Protein AF-A0A358CVU6-F1 (afdb_monomer_lite)

Sequence (76 aa):
ADTDGKIAELFGVPVSKGKKTVTKSIDGVDVDLTRSATAKRWTFIIDRNGKIVHRDDRVNAKADPDSVEMFLKAVE

Secondary structure (DSSP, 8-state):
--SSSHHHHHTT--EEEEEEEEEEEETTEEEEEEEEEEE---EEEE-TTS-EEEEE-S--TTTHHHHHHHHHHH--

Radius of gyration: 15.92 Å; chains: 1; bounding box: 32×34×38 Å

Structure (mmCIF, N/CA/C/O backbone):
data_AF-A0A358CVU6-F1
#
_entry.id   AF-A0A358CVU6-F1
#
loop_
_atom_site.group_PDB
_atom_site.id
_atom_site.type_symbol
_atom_site.label_atom_id
_atom_site.label_alt_id
_atom_site.label_comp_id
_atom_site.label_asym_id
_atom_site.label_entity_id
_atom_site.label_seq_id
_atom_site.pdbx_PDB_ins_code
_atom_site.Cartn_x
_atom_site.Cartn_y
_atom_site.Cartn_z
_atom_site.occupancy
_atom_site.B_iso_or_equiv
_atom_site.auth_seq_id
_atom_site.auth_comp_id
_atom_site.auth_asym_id
_atom_site.auth_atom_id
_atom_site.pdbx_PDB_model_num
ATOM 1 N N . ALA A 1 1 ? -12.274 -2.553 -0.409 1.00 80.19 1 ALA A N 1
ATOM 2 C CA . ALA A 1 1 ? -11.105 -2.223 0.436 1.00 80.19 1 ALA A CA 1
ATOM 3 C C . ALA A 1 1 ? -10.600 -3.502 1.100 1.00 80.19 1 ALA A C 1
ATOM 5 O O . ALA A 1 1 ? -11.431 -4.343 1.415 1.00 80.19 1 ALA A O 1
ATOM 6 N N . ASP A 1 2 ? -9.287 -3.649 1.300 1.00 92.62 2 ASP A N 1
ATOM 7 C CA . ASP A 1 2 ? -8.661 -4.800 1.982 1.00 92.62 2 ASP A CA 1
ATOM 8 C C . ASP A 1 2 ? -8.787 -4.659 3.513 1.00 92.62 2 ASP A C 1
ATOM 10 O O . ASP A 1 2 ? -7.828 -4.371 4.226 1.00 92.62 2 ASP A O 1
ATOM 14 N N . THR A 1 3 ? -10.022 -4.719 4.017 1.00 92.50 3 THR A N 1
ATOM 15 C CA . THR A 1 3 ? -10.360 -4.347 5.404 1.00 92.50 3 THR A CA 1
ATOM 16 C C . THR A 1 3 ? -9.841 -5.334 6.444 1.00 92.50 3 THR A C 1
ATOM 18 O O . THR A 1 3 ? -9.580 -4.946 7.588 1.00 92.50 3 THR A O 1
ATOM 21 N N . ASP A 1 4 ? -9.677 -6.598 6.060 1.00 93.88 4 ASP A N 1
ATO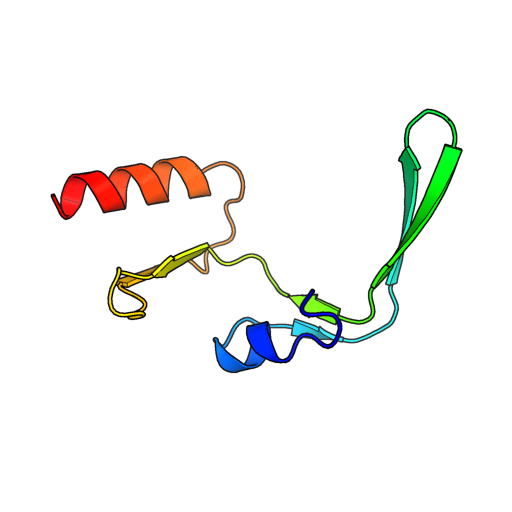M 22 C CA . ASP A 1 4 ? -9.084 -7.637 6.892 1.00 93.88 4 ASP A CA 1
ATOM 23 C C . ASP A 1 4 ? -7.590 -7.829 6.618 1.00 93.88 4 ASP A C 1
ATOM 25 O O . ASP A 1 4 ? -6.934 -8.478 7.425 1.00 93.88 4 ASP A O 1
ATOM 29 N N . GLY A 1 5 ? -7.027 -7.218 5.570 1.00 95.75 5 GLY A N 1
ATOM 30 C CA . GLY A 1 5 ? -5.607 -7.288 5.229 1.00 95.75 5 GLY A CA 1
ATOM 31 C C . GLY A 1 5 ? -5.187 -8.579 4.524 1.00 95.75 5 GLY A C 1
ATOM 32 O O . GLY A 1 5 ? -3.990 -8.858 4.478 1.00 95.75 5 GLY A O 1
ATOM 33 N N . LYS A 1 6 ? -6.132 -9.396 4.041 1.00 96.50 6 LYS A N 1
ATOM 34 C CA . LYS A 1 6 ? -5.811 -10.674 3.389 1.00 96.50 6 LYS A CA 1
ATOM 35 C C . LYS A 1 6 ? -5.096 -10.481 2.060 1.00 96.50 6 LYS A C 1
ATOM 37 O O . LYS A 1 6 ? -4.216 -11.269 1.734 1.00 96.50 6 LYS A O 1
ATOM 42 N N . ILE A 1 7 ? -5.452 -9.450 1.291 1.00 95.81 7 ILE A N 1
ATOM 43 C CA . ILE A 1 7 ? -4.791 -9.193 0.005 1.00 95.81 7 ILE A CA 1
ATOM 44 C C . ILE A 1 7 ? -3.337 -8.797 0.261 1.00 95.81 7 ILE A C 1
ATOM 46 O O . ILE A 1 7 ? -2.437 -9.374 -0.337 1.00 95.81 7 ILE A O 1
ATOM 50 N N . ALA A 1 8 ? -3.085 -7.881 1.196 1.00 96.62 8 ALA A N 1
ATOM 51 C CA . ALA A 1 8 ? -1.728 -7.515 1.589 1.00 96.62 8 ALA A CA 1
ATOM 52 C C . ALA A 1 8 ? -0.894 -8.738 2.029 1.00 96.62 8 ALA A C 1
ATOM 54 O O . ALA A 1 8 ? 0.237 -8.900 1.569 1.00 96.62 8 ALA A O 1
ATOM 55 N N . GLU A 1 9 ? -1.468 -9.639 2.832 1.00 97.06 9 GLU A N 1
ATOM 56 C CA . GLU A 1 9 ? -0.807 -10.884 3.255 1.00 97.06 9 GLU A CA 1
ATOM 57 C C . GLU A 1 9 ? -0.476 -11.817 2.082 1.00 97.06 9 GLU A C 1
ATOM 59 O O . GLU A 1 9 ? 0.628 -12.357 2.037 1.00 97.06 9 GLU A O 1
ATOM 64 N N . LEU A 1 10 ? -1.377 -11.963 1.103 1.00 96.38 10 LEU A N 1
ATOM 65 C CA . LEU A 1 10 ? -1.125 -12.757 -0.109 1.00 96.38 10 LEU A CA 1
ATOM 66 C C . LEU A 1 10 ? 0.059 -12.223 -0.928 1.00 96.38 10 LEU A C 1
ATOM 68 O O . LEU A 1 10 ? 0.788 -12.999 -1.539 1.00 96.38 10 LEU A O 1
ATOM 72 N N . PHE A 1 11 ? 0.277 -10.907 -0.914 1.00 95.06 11 PHE A N 1
ATOM 73 C CA . PHE A 1 11 ? 1.419 -10.258 -1.565 1.00 95.06 11 PHE A CA 1
ATOM 74 C C . PHE A 1 11 ? 2.685 -10.243 -0.685 1.00 95.06 11 PHE A C 1
ATOM 76 O O . PHE A 1 11 ? 3.715 -9.698 -1.088 1.00 95.06 11 PHE A O 1
ATOM 83 N N . GLY A 1 12 ? 2.627 -10.834 0.514 1.00 95.31 12 GLY A N 1
ATOM 84 C CA . GLY A 1 12 ? 3.725 -10.862 1.481 1.00 95.31 12 GLY A CA 1
ATOM 85 C C . GLY A 1 12 ? 3.959 -9.533 2.204 1.00 95.31 12 GLY A C 1
ATOM 86 O O . GLY A 1 12 ? 4.960 -9.388 2.905 1.00 95.31 12 GLY A O 1
ATOM 87 N N . VAL A 1 13 ? 3.055 -8.562 2.053 1.00 96.88 13 VAL A N 1
ATOM 88 C CA . VAL A 1 13 ? 3.140 -7.273 2.743 1.00 96.88 13 VAL A CA 1
ATOM 89 C C . VAL A 1 13 ? 2.828 -7.496 4.224 1.00 96.88 13 VAL A C 1
ATOM 91 O O . VAL A 1 13 ? 1.772 -8.043 4.548 1.00 96.88 13 VAL A O 1
ATOM 94 N N . PRO A 1 14 ? 3.682 -7.041 5.159 1.00 96.44 14 PRO A N 1
ATOM 95 C CA . PRO A 1 14 ? 3.388 -7.176 6.577 1.00 96.44 14 PRO A CA 1
ATOM 96 C C . PRO A 1 14 ? 2.116 -6.413 6.959 1.00 96.44 14 PRO A C 1
ATOM 98 O O . PRO A 1 14 ? 1.947 -5.237 6.619 1.00 96.44 14 PRO A O 1
ATOM 101 N N . VAL A 1 15 ? 1.240 -7.061 7.726 1.00 97.00 15 VAL A N 1
ATOM 102 C CA . VAL A 1 15 ? -0.020 -6.476 8.196 1.00 97.00 15 VAL A CA 1
ATOM 103 C C . VAL A 1 15 ? -0.058 -6.464 9.716 1.00 97.00 15 VAL A C 1
ATOM 105 O O . VAL A 1 15 ? 0.164 -7.472 10.377 1.00 97.00 15 VAL A O 1
ATOM 108 N N . SER A 1 16 ? -0.386 -5.310 10.293 1.00 95.50 16 SER A N 1
ATOM 109 C CA . SER A 1 16 ? -0.760 -5.217 11.705 1.00 95.50 16 SER A CA 1
ATOM 110 C C . SER A 1 16 ? -2.278 -5.325 11.833 1.00 95.50 16 SER A C 1
ATOM 112 O O . SER A 1 16 ? -3.001 -4.494 11.277 1.00 95.50 16 SER A O 1
ATOM 114 N N . LYS A 1 17 ? -2.764 -6.328 12.568 1.00 94.88 17 LYS A N 1
ATOM 115 C CA . LYS A 1 17 ? -4.191 -6.497 12.883 1.00 94.88 17 LYS A CA 1
ATOM 116 C C . LYS A 1 17 ? -4.560 -5.746 14.170 1.00 94.88 17 LYS A C 1
ATOM 118 O O . LYS A 1 17 ? -3.696 -5.449 14.995 1.00 94.88 17 LYS A O 1
ATOM 123 N N . GLY A 1 18 ? -5.847 -5.461 14.338 1.00 92.75 18 GLY A N 1
ATOM 124 C CA . GLY A 1 18 ? -6.417 -4.813 15.520 1.00 92.75 18 GLY A CA 1
ATOM 125 C C . GLY A 1 18 ? -7.134 -3.506 15.185 1.00 92.75 18 GLY A C 1
ATOM 126 O O . GLY A 1 18 ? -6.745 -2.780 14.267 1.00 92.75 18 GLY A O 1
ATOM 127 N N . LYS A 1 19 ? -8.194 -3.204 15.946 1.00 92.56 19 LYS A N 1
ATOM 128 C CA . LYS A 1 19 ? -9.005 -1.994 15.761 1.00 92.56 19 LYS A CA 1
ATOM 129 C C . LYS A 1 19 ? -8.181 -0.753 16.114 1.00 92.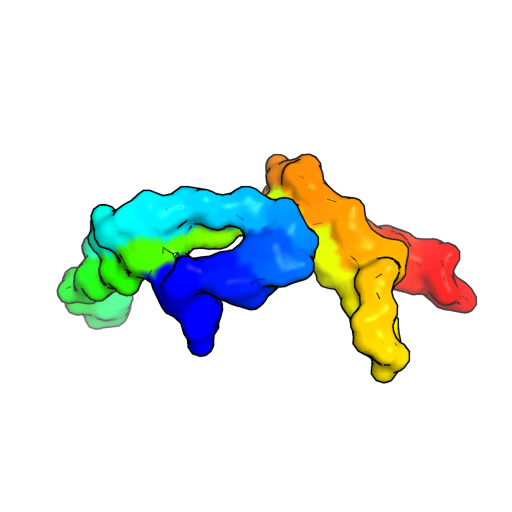56 19 LYS A C 1
ATOM 131 O O . LYS A 1 19 ? -7.694 -0.623 17.233 1.00 92.56 19 LYS A O 1
ATOM 136 N N . LYS A 1 20 ? -8.053 0.170 15.163 1.00 93.88 20 LYS A N 1
ATOM 137 C CA . LYS A 1 20 ? -7.492 1.511 15.355 1.00 93.88 20 LYS A CA 1
ATOM 138 C C . LYS A 1 20 ? -8.457 2.537 14.788 1.00 93.88 20 LYS A C 1
ATOM 140 O O . LYS A 1 20 ? -8.938 2.362 13.670 1.00 93.88 20 LYS A O 1
ATOM 145 N N . THR A 1 21 ? -8.679 3.612 15.529 1.00 95.50 21 THR A N 1
ATOM 146 C CA . THR A 1 21 ? -9.525 4.732 15.112 1.00 95.50 21 THR A CA 1
ATOM 147 C C . THR A 1 21 ? -8.687 6.000 15.095 1.00 95.50 21 THR A C 1
ATOM 149 O O . THR A 1 21 ? -7.863 6.215 15.983 1.00 95.50 21 THR A O 1
ATOM 152 N N . VAL A 1 22 ? -8.848 6.801 14.047 1.00 95.19 22 VAL A N 1
ATOM 153 C CA . VAL A 1 22 ? -8.263 8.138 13.937 1.00 95.19 22 VAL A CA 1
ATOM 154 C C . VAL A 1 22 ? -9.391 9.099 13.602 1.00 95.19 22 VAL A C 1
ATOM 156 O O . VAL A 1 22 ? -10.033 8.933 12.570 1.00 95.19 22 VAL A O 1
ATOM 159 N N . THR A 1 23 ? -9.601 10.104 14.441 1.00 97.38 23 THR A N 1
ATOM 160 C CA . THR A 1 23 ? -10.554 11.184 14.173 1.00 97.38 23 THR A CA 1
ATOM 161 C C . THR A 1 23 ? -9.915 12.208 13.235 1.00 97.38 23 THR A C 1
ATOM 163 O O . THR A 1 23 ? -8.748 12.584 13.407 1.00 97.38 23 THR A O 1
ATOM 166 N N . LYS A 1 24 ? -10.648 12.629 12.205 1.00 97.06 24 LYS A N 1
ATOM 167 C CA . LYS A 1 24 ? -10.226 13.645 11.237 1.00 97.06 24 LYS A CA 1
ATOM 168 C C . LYS A 1 24 ? -11.353 14.631 10.987 1.00 97.06 24 LYS A C 1
ATOM 170 O O . LYS A 1 24 ? -12.473 14.211 10.738 1.00 97.06 24 LYS A O 1
ATOM 175 N N . SER A 1 25 ? -11.018 15.917 10.982 1.00 96.94 25 SER A N 1
ATOM 176 C CA . SER A 1 25 ? -11.934 16.952 10.517 1.00 96.94 25 SER A CA 1
ATOM 177 C C . SER A 1 25 ? -11.972 16.933 8.989 1.00 96.94 25 SER A C 1
ATOM 179 O O . SER A 1 25 ? -10.932 17.080 8.340 1.00 96.94 25 SER A O 1
ATOM 181 N N . ILE A 1 26 ? -13.150 16.683 8.424 1.00 95.75 26 ILE A N 1
ATOM 182 C CA . ILE A 1 26 ? -13.427 16.663 6.987 1.00 95.75 26 ILE A CA 1
ATOM 183 C C . ILE A 1 26 ? -14.613 17.599 6.776 1.00 95.75 26 ILE A C 1
ATOM 185 O O . ILE A 1 26 ? -15.661 17.411 7.387 1.00 95.75 26 ILE A O 1
ATOM 189 N N . ASP A 1 27 ? -14.421 18.646 5.974 1.00 95.62 27 ASP A N 1
ATOM 190 C CA . ASP A 1 27 ? -15.437 19.675 5.704 1.00 95.62 27 ASP A CA 1
ATOM 191 C C . ASP A 1 27 ? -16.044 20.303 6.976 1.00 95.62 27 ASP A C 1
ATOM 193 O O . ASP A 1 27 ? -17.227 20.630 7.040 1.00 95.62 27 ASP A O 1
ATOM 197 N N . GLY A 1 28 ? -15.218 20.467 8.017 1.00 95.75 28 GLY A N 1
ATOM 198 C CA . GLY A 1 28 ? -15.623 21.044 9.303 1.00 95.75 28 GLY A CA 1
ATOM 199 C C . GLY A 1 28 ? -16.366 20.082 10.235 1.00 95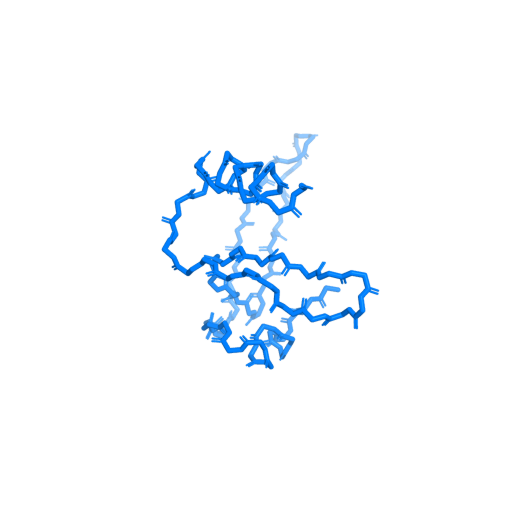.75 28 GLY A C 1
ATOM 200 O O . GLY A 1 28 ? -16.779 20.496 11.316 1.00 95.75 28 GLY A O 1
ATOM 201 N N . VAL A 1 29 ? -16.514 18.809 9.855 1.00 96.81 29 VAL A N 1
ATOM 202 C CA . VAL A 1 29 ? -17.112 17.755 10.683 1.00 96.81 29 VAL A CA 1
ATOM 203 C C . VAL A 1 29 ? -16.032 16.777 11.127 1.00 96.81 29 VAL A C 1
ATOM 205 O O . VAL A 1 29 ? -15.251 16.285 10.313 1.00 96.81 29 VAL A O 1
ATOM 208 N N . ASP A 1 30 ? -15.996 16.462 12.419 1.00 97.81 30 ASP A N 1
ATOM 209 C CA . ASP A 1 30 ? -15.105 15.428 12.939 1.00 97.81 30 ASP A CA 1
ATOM 210 C C . ASP A 1 30 ? -15.651 14.034 12.610 1.00 97.81 30 ASP A C 1
ATOM 212 O O . ASP A 1 30 ? -16.765 13.666 12.984 1.00 97.81 30 ASP A O 1
ATOM 216 N N . VAL A 1 31 ? -14.846 13.251 11.891 1.00 97.62 31 VAL A N 1
ATOM 217 C CA . VAL A 1 31 ? -15.179 11.909 11.413 1.00 97.62 31 VAL A CA 1
ATOM 218 C C . VAL A 1 31 ? -14.190 10.894 11.972 1.00 97.62 31 VAL A C 1
ATOM 220 O O . VAL A 1 31 ? -12.973 11.032 11.822 1.00 97.62 31 VAL A O 1
ATOM 223 N N . ASP A 1 32 ? -14.713 9.820 12.559 1.00 96.94 32 ASP A N 1
ATOM 224 C CA . ASP A 1 32 ? -13.915 8.696 13.041 1.00 96.94 32 ASP A CA 1
ATOM 225 C C . ASP A 1 32 ? -13.602 7.699 11.920 1.00 96.94 32 ASP A C 1
ATOM 227 O O . ASP A 1 32 ? -14.461 6.963 11.431 1.00 96.94 32 ASP A O 1
ATOM 231 N N . LEU A 1 33 ? -12.325 7.602 11.554 1.00 93.69 33 LEU A N 1
ATOM 232 C CA . LEU A 1 33 ? -11.827 6.644 10.573 1.00 93.69 33 LEU A CA 1
ATOM 233 C C . LEU A 1 33 ? -11.306 5.400 11.291 1.00 93.69 33 LEU A C 1
ATOM 235 O O . LEU A 1 33 ? -10.196 5.384 11.833 1.00 93.69 33 LEU A O 1
ATOM 239 N N . THR A 1 34 ? -12.114 4.342 11.294 1.00 93.00 34 THR A N 1
ATOM 240 C CA . THR A 1 34 ? -11.788 3.078 11.965 1.00 93.00 34 THR A CA 1
ATOM 241 C C . THR A 1 34 ? -11.291 2.022 10.981 1.00 93.00 34 THR A C 1
ATOM 243 O O . THR A 1 34 ? -11.914 1.776 9.952 1.00 93.00 34 THR A O 1
ATOM 246 N N . ARG A 1 35 ? -10.182 1.355 11.319 1.00 94.12 35 ARG A N 1
ATOM 247 C CA . ARG A 1 35 ? -9.611 0.226 10.570 1.00 94.12 35 ARG A CA 1
ATOM 248 C C . ARG A 1 35 ? -9.301 -0.956 11.484 1.00 94.12 35 ARG A C 1
ATOM 250 O O . ARG A 1 35 ? -8.871 -0.763 12.617 1.00 94.12 35 ARG A O 1
ATOM 257 N N . SER A 1 36 ? -9.491 -2.171 10.977 1.00 94.56 36 SER A N 1
ATOM 258 C CA . SER A 1 36 ? -9.186 -3.445 11.656 1.00 94.56 36 SER A CA 1
ATOM 259 C C . SER A 1 36 ? -7.848 -4.060 11.240 1.00 94.56 36 SER A C 1
ATOM 261 O O . SER A 1 36 ? -7.315 -4.914 11.948 1.00 94.56 36 SER A O 1
ATOM 263 N N . ALA A 1 37 ? -7.305 -3.628 10.104 1.00 96.12 37 ALA A N 1
ATOM 264 C CA . ALA A 1 37 ? -6.016 -4.047 9.579 1.00 96.12 37 ALA A CA 1
ATOM 265 C C . ALA A 1 37 ? -5.252 -2.831 9.042 1.00 96.12 37 ALA A C 1
ATOM 267 O O . ALA A 1 37 ? -5.838 -1.841 8.601 1.00 96.12 37 ALA A O 1
ATOM 268 N N . THR A 1 38 ? -3.926 -2.870 9.129 1.00 95.00 38 THR A N 1
ATOM 269 C CA . THR A 1 38 ? -3.032 -1.855 8.563 1.00 95.00 38 THR A CA 1
ATOM 270 C C . THR A 1 38 ? -1.894 -2.561 7.837 1.00 95.00 38 THR A C 1
ATOM 272 O O . THR A 1 38 ? -0.992 -3.091 8.488 1.00 95.00 38 THR A O 1
ATOM 275 N N . ALA A 1 39 ? -1.936 -2.564 6.506 1.00 95.56 39 ALA A N 1
ATOM 276 C CA . ALA A 1 39 ? -0.815 -2.997 5.680 1.00 95.56 39 ALA A CA 1
ATOM 277 C C . ALA A 1 39 ? 0.345 -1.995 5.787 1.00 95.56 39 ALA A C 1
ATOM 279 O O . ALA A 1 39 ? 0.127 -0.780 5.869 1.00 95.56 39 ALA A O 1
ATOM 280 N N . LYS A 1 40 ? 1.585 -2.491 5.816 1.00 93.38 40 LYS A N 1
ATOM 281 C CA . LYS A 1 40 ? 2.774 -1.643 5.674 1.00 93.38 40 LYS A CA 1
ATOM 282 C C . LYS A 1 40 ? 2.846 -1.080 4.252 1.00 93.38 40 LYS A C 1
ATOM 284 O O . LYS A 1 40 ? 2.293 -1.644 3.314 1.00 93.38 40 LYS A O 1
ATOM 289 N N . ARG A 1 41 ? 3.499 0.072 4.108 1.00 92.94 41 ARG A N 1
ATOM 290 C CA . ARG A 1 41 ? 3.583 0.780 2.830 1.00 92.94 41 ARG A CA 1
ATOM 291 C C . ARG A 1 41 ? 4.674 0.172 1.960 1.00 92.94 41 ARG A C 1
ATOM 293 O O . ARG A 1 41 ? 5.839 0.406 2.249 1.00 92.94 41 ARG A O 1
ATOM 300 N N . TRP A 1 42 ? 4.285 -0.556 0.923 1.00 94.94 42 TRP A N 1
ATOM 301 C CA . TRP A 1 42 ? 5.159 -1.044 -0.145 1.00 94.94 42 TRP A CA 1
ATOM 302 C C . TRP A 1 42 ? 4.672 -0.502 -1.491 1.00 94.94 42 TRP A C 1
ATO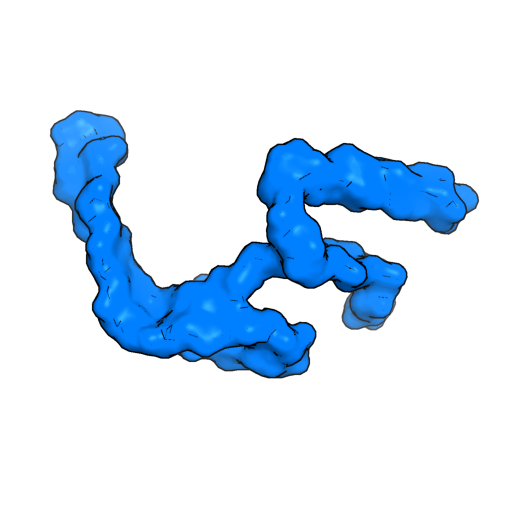M 304 O O . TRP A 1 42 ? 3.483 -0.206 -1.644 1.00 94.94 42 TRP A O 1
ATOM 314 N N . THR A 1 43 ? 5.578 -0.423 -2.458 1.00 94.81 43 THR A N 1
ATOM 315 C CA . THR A 1 43 ? 5.292 0.000 -3.831 1.00 94.81 43 THR A CA 1
ATOM 316 C C . THR A 1 43 ? 5.490 -1.182 -4.771 1.00 94.81 43 THR A C 1
ATOM 318 O O . THR A 1 43 ? 6.511 -1.862 -4.716 1.00 94.81 43 THR A O 1
ATOM 321 N N . PHE A 1 44 ? 4.515 -1.438 -5.642 1.00 95.31 44 PHE A N 1
ATOM 322 C CA . PHE A 1 44 ? 4.578 -2.503 -6.641 1.00 95.31 44 PHE A CA 1
ATOM 323 C C . PHE A 1 44 ? 4.338 -1.932 -8.034 1.00 95.31 44 PHE A C 1
ATOM 325 O O . PHE A 1 44 ? 3.489 -1.058 -8.203 1.00 95.31 44 PHE A O 1
ATOM 332 N N . ILE A 1 45 ? 5.026 -2.482 -9.034 1.00 95.44 45 ILE A N 1
ATOM 333 C CA . ILE A 1 45 ? 4.675 -2.300 -10.447 1.00 95.44 45 ILE A CA 1
ATOM 334 C C . ILE A 1 45 ? 4.269 -3.666 -10.977 1.00 95.44 45 ILE A C 1
ATOM 336 O O . ILE A 1 45 ? 5.029 -4.634 -10.881 1.00 95.44 45 ILE A O 1
ATOM 340 N N . ILE A 1 46 ? 3.049 -3.735 -11.497 1.00 95.62 46 ILE A N 1
ATOM 341 C CA . ILE A 1 46 ? 2.452 -4.940 -12.063 1.00 95.62 46 ILE A CA 1
ATOM 342 C C . ILE A 1 46 ? 2.296 -4.692 -13.561 1.00 95.62 46 ILE A C 1
ATOM 344 O O . ILE A 1 46 ? 1.705 -3.688 -13.958 1.00 95.62 46 ILE A O 1
ATOM 348 N N . ASP A 1 47 ? 2.864 -5.567 -14.386 1.00 95.56 47 ASP A N 1
ATOM 349 C CA . ASP A 1 47 ? 2.750 -5.452 -15.837 1.00 95.56 47 ASP A CA 1
ATOM 350 C C . ASP A 1 47 ? 1.329 -5.787 -16.333 1.00 95.56 47 ASP A C 1
ATOM 352 O O . ASP A 1 47 ? 0.449 -6.213 -15.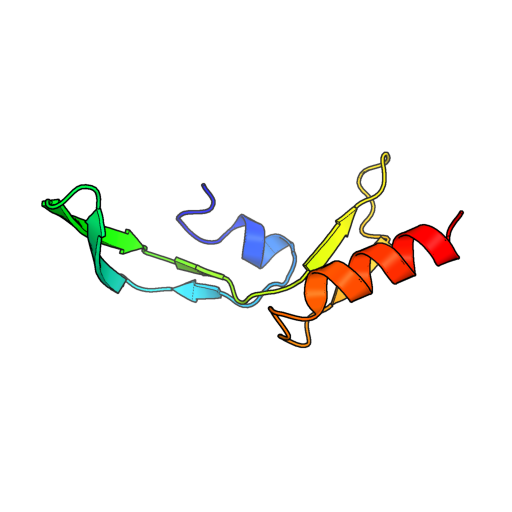580 1.00 95.56 47 ASP A O 1
ATOM 356 N N . ARG A 1 48 ? 1.091 -5.619 -17.639 1.00 95.75 48 ARG A N 1
ATOM 357 C CA . ARG A 1 48 ? -0.220 -5.895 -18.252 1.00 95.75 48 ARG A CA 1
ATOM 358 C C . ARG A 1 48 ? -0.621 -7.375 -18.224 1.00 95.75 48 ARG A C 1
ATOM 360 O O . ARG A 1 48 ? -1.791 -7.674 -18.436 1.00 95.75 48 ARG A O 1
ATOM 367 N N . ASN A 1 49 ? 0.319 -8.280 -17.953 1.00 96.81 49 ASN A N 1
ATOM 368 C CA . ASN A 1 49 ? 0.070 -9.712 -17.800 1.00 96.81 49 ASN A CA 1
ATOM 369 C C . ASN A 1 49 ? -0.195 -10.097 -16.333 1.00 96.81 49 ASN A C 1
ATOM 371 O O . ASN A 1 49 ? -0.380 -11.275 -16.033 1.00 96.81 49 ASN A O 1
ATOM 375 N N . GLY A 1 50 ? -0.206 -9.127 -15.412 1.00 94.75 50 GLY A N 1
ATOM 376 C CA . GLY A 1 50 ? -0.426 -9.365 -13.989 1.00 94.75 50 GLY A CA 1
ATOM 377 C C . GLY A 1 50 ? 0.828 -9.799 -13.227 1.00 94.75 50 GLY A C 1
ATOM 378 O O . GLY A 1 50 ? 0.720 -10.225 -12.076 1.00 94.75 50 GLY A O 1
ATOM 379 N N . LYS A 1 51 ? 2.024 -9.702 -13.822 1.00 95.88 51 LYS A N 1
ATOM 380 C CA . LYS A 1 51 ? 3.280 -10.058 -13.155 1.00 95.88 51 LYS A CA 1
ATOM 381 C C . LYS A 1 51 ? 3.825 -8.866 -12.376 1.00 95.88 51 LYS A C 1
ATOM 383 O O . LYS A 1 51 ? 3.952 -7.768 -12.909 1.00 95.88 51 LYS A O 1
ATOM 388 N N . ILE A 1 52 ? 4.229 -9.096 -11.128 1.00 95.25 52 ILE A N 1
ATOM 389 C CA . ILE A 1 52 ? 4.999 -8.115 -10.354 1.00 95.25 52 ILE A CA 1
ATOM 390 C C . ILE A 1 52 ? 6.397 -8.011 -10.975 1.00 95.25 52 ILE A C 1
ATOM 392 O O . ILE A 1 52 ? 7.186 -8.954 -10.902 1.00 95.25 52 ILE A O 1
ATOM 396 N N . VAL A 1 53 ? 6.697 -6.871 -11.593 1.00 96.00 53 VAL A N 1
ATOM 397 C CA . VAL A 1 53 ? 7.996 -6.585 -12.231 1.00 96.00 53 VAL A CA 1
ATOM 398 C C . VAL A 1 53 ? 8.886 -5.691 -11.372 1.00 96.00 53 VAL A C 1
ATOM 400 O O . VAL A 1 53 ? 10.096 -5.649 -11.573 1.00 96.00 53 VAL A O 1
ATOM 403 N N . HIS A 1 54 ? 8.304 -5.027 -10.374 1.00 94.50 54 HIS A N 1
ATOM 404 C CA . HIS A 1 54 ? 9.025 -4.238 -9.384 1.00 94.50 54 HIS A CA 1
ATOM 405 C C . HIS A 1 54 ? 8.333 -4.325 -8.023 1.00 94.50 54 HIS A C 1
ATOM 407 O O . HIS A 1 54 ? 7.101 -4.318 -7.944 1.00 94.50 54 HIS A O 1
ATOM 413 N N . ARG A 1 55 ? 9.134 -4.372 -6.958 1.00 94.75 55 ARG A N 1
ATOM 414 C CA . ARG A 1 55 ? 8.700 -4.314 -5.560 1.00 94.75 55 ARG A CA 1
ATOM 415 C C . ARG A 1 55 ? 9.703 -3.473 -4.777 1.00 94.75 55 ARG A C 1
ATOM 417 O O . ARG A 1 55 ? 10.872 -3.849 -4.733 1.00 94.75 55 ARG A O 1
ATOM 424 N N . ASP A 1 56 ? 9.233 -2.417 -4.124 1.00 94.31 56 ASP A N 1
ATOM 425 C CA . ASP A 1 56 ? 10.010 -1.655 -3.145 1.00 94.31 56 ASP A CA 1
ATOM 426 C C . ASP A 1 56 ? 9.336 -1.712 -1.771 1.00 94.31 56 ASP A C 1
ATOM 428 O O . ASP A 1 56 ? 8.191 -1.286 -1.590 1.00 94.31 56 ASP A O 1
ATOM 432 N N . ASP A 1 57 ? 10.053 -2.281 -0.806 1.00 93.56 57 ASP A N 1
ATOM 433 C CA . ASP A 1 57 ? 9.663 -2.404 0.597 1.00 93.56 57 ASP A CA 1
ATOM 434 C C . ASP A 1 57 ? 10.405 -1.413 1.512 1.00 93.56 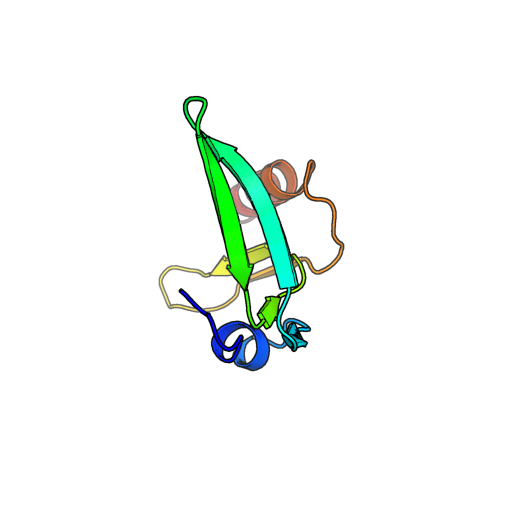57 ASP A C 1
ATOM 436 O O . ASP A 1 57 ? 10.129 -1.342 2.717 1.00 93.56 57 ASP A O 1
ATOM 440 N N . ARG A 1 58 ? 11.307 -0.598 0.949 1.00 87.94 58 ARG A N 1
ATOM 441 C CA . ARG A 1 58 ? 12.054 0.443 1.656 1.00 87.94 58 ARG A CA 1
ATOM 442 C C . ARG A 1 58 ? 11.183 1.688 1.706 1.00 87.94 58 ARG A C 1
ATOM 444 O O . ARG A 1 58 ? 11.213 2.531 0.821 1.00 87.94 58 ARG A O 1
ATOM 451 N N . VAL A 1 59 ? 10.374 1.777 2.756 1.00 77.38 59 VAL A N 1
ATOM 452 C CA . VAL A 1 59 ? 9.399 2.855 2.976 1.00 77.38 59 VAL A CA 1
ATOM 453 C C . VAL A 1 59 ? 10.029 4.245 2.771 1.00 77.38 59 VAL A C 1
ATOM 455 O O . VAL A 1 59 ? 10.666 4.777 3.680 1.00 77.38 59 VAL A O 1
ATOM 458 N N . ASN A 1 60 ? 9.789 4.870 1.613 1.00 87.25 60 ASN A N 1
ATOM 459 C CA . ASN A 1 60 ? 10.139 6.264 1.345 1.00 87.25 60 ASN A CA 1
ATOM 460 C C . ASN A 1 60 ? 9.016 6.961 0.569 1.00 87.25 60 ASN A C 1
ATOM 462 O O . ASN A 1 60 ? 9.150 7.335 -0.592 1.00 87.25 60 ASN A O 1
ATOM 466 N N . ALA A 1 61 ? 7.907 7.201 1.274 1.00 83.69 61 ALA A N 1
ATOM 467 C CA . ALA A 1 61 ? 6.654 7.698 0.705 1.00 83.69 61 ALA A CA 1
ATOM 468 C C . ALA A 1 61 ? 6.789 8.907 -0.235 1.00 83.69 61 ALA A C 1
ATOM 470 O O . ALA A 1 61 ? 5.987 9.050 -1.154 1.00 83.69 61 ALA A O 1
ATOM 471 N N . LYS A 1 62 ? 7.768 9.784 0.015 1.00 91.50 62 LYS A N 1
ATOM 472 C CA . LYS A 1 62 ? 8.004 10.986 -0.786 1.00 91.50 62 LYS A CA 1
ATOM 473 C C . LYS A 1 62 ? 8.707 10.680 -2.113 1.00 91.50 62 LYS A C 1
ATOM 475 O O . LYS A 1 62 ? 8.397 11.339 -3.093 1.00 91.50 62 LYS A O 1
ATOM 480 N N . ALA A 1 63 ? 9.629 9.717 -2.128 1.00 91.69 63 ALA A N 1
ATOM 481 C CA . ALA A 1 63 ? 10.432 9.358 -3.300 1.00 91.69 63 ALA A CA 1
ATOM 482 C C . ALA A 1 63 ? 9.893 8.135 -4.067 1.00 91.69 63 ALA A C 1
ATOM 484 O O . ALA A 1 63 ? 10.392 7.831 -5.151 1.00 91.69 63 ALA A O 1
ATOM 485 N N . ASP A 1 64 ? 8.889 7.429 -3.524 1.00 91.69 64 ASP A N 1
ATOM 486 C CA . ASP A 1 64 ? 8.230 6.308 -4.209 1.00 91.69 64 ASP A CA 1
ATOM 487 C C . ASP A 1 64 ? 7.790 6.683 -5.648 1.00 91.69 64 ASP A C 1
ATOM 489 O O . ASP A 1 64 ? 8.064 5.896 -6.555 1.00 91.69 64 ASP A O 1
ATOM 493 N N . PRO A 1 65 ? 7.167 7.858 -5.915 1.00 94.25 65 PRO A N 1
ATOM 494 C CA . PRO A 1 65 ? 6.736 8.212 -7.272 1.00 94.25 65 PRO A CA 1
ATOM 495 C C . PRO A 1 65 ? 7.899 8.364 -8.257 1.00 94.25 65 PRO A C 1
ATOM 497 O O . PRO A 1 65 ? 7.838 7.813 -9.354 1.00 94.25 65 PRO A O 1
ATOM 500 N N . ASP A 1 66 ? 8.974 9.040 -7.845 1.00 95.00 66 ASP A N 1
ATOM 501 C CA . ASP A 1 66 ? 10.164 9.243 -8.680 1.00 95.00 66 ASP A CA 1
ATOM 502 C C . ASP A 1 66 ? 10.821 7.897 -9.018 1.00 95.00 66 ASP A C 1
ATOM 504 O O . ASP A 1 66 ? 11.225 7.649 -10.153 1.00 95.00 66 ASP A O 1
ATOM 508 N N . SER A 1 67 ? 10.871 6.986 -8.040 1.00 92.69 67 SER A N 1
ATOM 509 C CA . SER A 1 67 ? 11.424 5.638 -8.218 1.00 92.69 67 SER A CA 1
ATOM 510 C C . SER A 1 67 ? 10.611 4.817 -9.224 1.00 92.69 67 SER A C 1
ATOM 512 O O . SER A 1 67 ? 11.182 4.096 -10.045 1.00 92.69 67 SER A O 1
ATOM 514 N N . VAL A 1 68 ? 9.279 4.955 -9.201 1.00 95.00 68 VAL A N 1
ATOM 515 C CA . VAL A 1 68 ? 8.384 4.332 -10.188 1.00 95.00 68 VAL A CA 1
ATOM 516 C C . VAL A 1 68 ? 8.618 4.918 -11.578 1.00 95.00 68 VAL A C 1
ATOM 518 O O . VAL A 1 68 ? 8.772 4.158 -12.531 1.00 95.00 68 VAL A O 1
ATOM 521 N N . GLU A 1 69 ? 8.687 6.244 -11.709 1.00 96.38 69 GLU A N 1
ATOM 522 C CA . GLU A 1 69 ? 8.948 6.900 -12.994 1.00 96.38 69 GLU A CA 1
ATOM 523 C C . GLU A 1 69 ? 10.297 6.468 -13.587 1.00 96.38 69 GLU A C 1
ATOM 525 O O . GLU A 1 69 ? 10.375 6.127 -14.769 1.00 96.38 69 GLU A O 1
ATOM 530 N N . MET A 1 70 ? 11.349 6.424 -12.765 1.00 95.31 70 MET A N 1
ATOM 531 C CA . MET A 1 70 ? 12.668 5.944 -13.177 1.00 95.31 70 MET A CA 1
ATOM 532 C C . MET A 1 70 ? 12.626 4.498 -13.668 1.00 95.31 70 MET A C 1
ATOM 534 O O . MET A 1 70 ? 13.223 4.194 -14.699 1.00 95.31 70 MET A O 1
ATOM 538 N N . PHE A 1 71 ? 11.920 3.613 -12.957 1.00 95.31 71 PHE A N 1
ATOM 539 C CA . PHE A 1 71 ? 11.770 2.226 -13.390 1.00 95.31 71 PHE A CA 1
ATOM 540 C C . PHE A 1 71 ? 11.080 2.146 -14.752 1.00 95.31 71 PHE A C 1
ATOM 542 O O . PHE A 1 71 ? 11.580 1.457 -15.635 1.00 95.31 71 PHE A O 1
ATOM 549 N N . LEU A 1 72 ? 9.970 2.869 -14.942 1.00 95.50 72 LEU A N 1
ATOM 550 C CA . LEU A 1 72 ? 9.208 2.846 -16.193 1.00 95.50 72 LEU A CA 1
ATOM 551 C C . LEU A 1 72 ? 10.035 3.332 -17.391 1.00 95.50 72 LEU A C 1
ATOM 553 O O . LEU A 1 72 ? 9.982 2.706 -18.442 1.00 95.50 72 LEU A O 1
ATOM 557 N N . LYS A 1 73 ? 10.847 4.383 -17.222 1.00 96.44 73 LYS A N 1
ATOM 558 C CA . LYS A 1 73 ? 11.748 4.886 -18.277 1.00 96.44 73 LYS A CA 1
ATOM 559 C C . LYS A 1 73 ? 12.897 3.934 -18.611 1.00 96.44 73 LYS A C 1
ATOM 561 O O . LYS A 1 73 ? 13.441 4.005 -19.702 1.00 96.44 73 LYS A O 1
ATOM 566 N N . ALA A 1 74 ? 13.316 3.094 -17.666 1.00 93.31 74 ALA A N 1
ATOM 567 C CA . ALA A 1 74 ? 14.426 2.161 -17.864 1.00 93.31 74 ALA A CA 1
ATOM 568 C C . ALA A 1 74 ? 14.011 0.857 -18.565 1.00 93.31 74 ALA A C 1
ATOM 570 O O . ALA A 1 74 ? 14.882 0.091 -18.977 1.00 93.31 74 ALA A O 1
ATOM 571 N N . VAL A 1 75 ? 12.707 0.574 -18.638 1.00 88.75 75 VAL A N 1
ATOM 572 C CA . VAL A 1 75 ? 12.149 -0.636 -19.266 1.00 88.75 75 VAL A CA 1
ATOM 573 C C . VAL A 1 75 ? 11.448 -0.361 -20.601 1.00 88.75 75 VAL A C 1
ATOM 575 O O . VAL A 1 75 ? 10.955 -1.307 -21.216 1.00 88.75 75 VAL A O 1
ATOM 578 N N . GLU A 1 76 ? 11.382 0.908 -21.013 1.00 72.56 76 GLU A N 1
ATOM 579 C CA . GLU A 1 76 ? 11.038 1.343 -22.376 1.00 72.56 76 GLU A CA 1
ATOM 580 C C . GLU A 1 76 ? 12.227 1.126 -23.324 1.00 72.56 76 GLU A C 1
ATOM 582 O O . GLU A 1 76 ? 11.986 0.619 -24.444 1.00 72.56 76 GLU A O 1
#

pLDDT: mean 93.94, std 4.26, range [72.56, 97.81]

Foldseek 3Di:
DCQQCVVCVVVVFDKDFAWDWDWDQDPNDTDIDIGGMDTQDKDFDADPVRDTPDIGPPDDPVCSVVVVVVVVVVVD